Protein AF-A0A7V9V781-F1 (afdb_monomer_lite)

Foldseek 3Di:
DKDKFQPPAKDWDFDQAPPDDDDPQFDDWDADPHRYIITIHHPVPPMDIDDDDPVCPCVVPVLVVQFADELPPDDDDLVVLLVLQLVPFFFQLVQQCPRNHYNPDDNVLSVQLCVQLVHDRRDTSNPDDSSSSVSSSVSSVVSVVVQVVVVHDDDPD

Sequence (157 aa):
MLVIHLGMSGQLLRAKSAREALERHTHVVFTFTQGGQLRFVDPRTFGEMFVATGDDVERQVPDLAHLGLDPIDDVISWSRFGERLRSRHTKLKTLLMDQRFLAGIGNIYADEILWGAGLRYDRSSETLSSQEIRRLARSMSETLQAAIKHRGSSLAD

Secondary structure (DSSP, 8-state):
-EEEE-TTT-EEEEESSTTSPPPTTEEEEEEPSSS-EEEEE-TT---EEEE--TTTHHHH-HHHHT--B-TTT----HHHHHHHHHTT-SBHHHHHH-TTTBTT--HHHHHHHHHHHT--TT-BGGG--HHHHHHHHHHHHHHHHHHHHTTS-----

Radius of gyration: 18.85 Å; chains: 1; bounding box: 41×31×54 Å

pLDDT: mean 90.44, std 9.1, range [44.84, 98.31]

Structure (mmCIF, N/CA/C/O backbone):
data_AF-A0A7V9V781-F1
#
_entry.id   AF-A0A7V9V781-F1
#
loop_
_atom_site.group_PDB
_atom_site.id
_atom_site.type_symbol
_atom_site.label_atom_id
_atom_site.label_alt_id
_atom_site.label_comp_id
_atom_site.label_asym_id
_atom_site.label_entity_id
_atom_site.label_seq_id
_atom_site.pdbx_PDB_ins_code
_atom_site.Cartn_x
_atom_site.Cartn_y
_atom_site.Cartn_z
_atom_site.occupancy
_atom_site.B_iso_or_equiv
_atom_site.auth_seq_id
_atom_site.auth_comp_id
_atom_site.auth_asym_id
_atom_site.auth_atom_id
_atom_site.pdbx_PDB_model_num
ATOM 1 N N . MET A 1 1 ? -4.371 -10.214 -20.760 1.00 84.31 1 MET A N 1
ATOM 2 C CA . MET A 1 1 ? -3.845 -9.206 -19.823 1.00 84.31 1 MET A CA 1
ATOM 3 C C . MET A 1 1 ? -2.488 -9.668 -19.319 1.00 84.31 1 MET A C 1
ATOM 5 O O . MET A 1 1 ? -2.330 -10.846 -19.026 1.00 84.31 1 MET A O 1
ATOM 9 N N . LEU A 1 2 ? -1.507 -8.770 -19.277 1.00 88.19 2 LEU A N 1
ATOM 10 C CA . LEU A 1 2 ? -0.222 -9.026 -18.629 1.00 88.19 2 LEU A CA 1
ATOM 11 C C . LEU A 1 2 ? -0.325 -8.533 -17.187 1.00 88.19 2 LEU A C 1
ATOM 13 O O . LEU A 1 2 ? -0.679 -7.374 -16.979 1.00 88.19 2 LEU A O 1
ATOM 17 N N . VAL A 1 3 ? -0.018 -9.394 -16.223 1.00 88.31 3 VAL A N 1
ATOM 18 C CA . VAL A 1 3 ? 0.036 -9.030 -14.805 1.00 88.31 3 VAL A CA 1
ATOM 19 C C . VAL A 1 3 ? 1.489 -9.046 -14.358 1.00 88.31 3 VAL A C 1
ATOM 21 O O . VAL A 1 3 ? 2.255 -9.929 -14.745 1.00 88.31 3 VAL A O 1
ATOM 24 N N . ILE A 1 4 ? 1.866 -8.036 -13.575 1.00 91.31 4 ILE A N 1
ATOM 25 C CA . ILE A 1 4 ? 3.223 -7.860 -13.062 1.00 91.31 4 ILE A CA 1
ATOM 26 C C . ILE A 1 4 ? 3.117 -7.571 -11.567 1.00 91.31 4 ILE A C 1
ATOM 28 O O . ILE A 1 4 ? 2.579 -6.536 -11.178 1.00 91.31 4 ILE A O 1
ATOM 32 N N . HIS A 1 5 ? 3.650 -8.466 -10.742 1.00 89.19 5 HIS A N 1
ATOM 33 C CA . HIS A 1 5 ? 3.834 -8.243 -9.315 1.00 89.19 5 HIS A CA 1
ATOM 34 C C . HIS A 1 5 ? 5.301 -7.887 -9.069 1.00 89.19 5 HIS A C 1
ATOM 36 O O . HIS A 1 5 ? 6.190 -8.692 -9.328 1.00 89.19 5 HIS A O 1
ATOM 42 N N . LEU A 1 6 ? 5.580 -6.672 -8.591 1.00 90.50 6 LEU A N 1
ATOM 43 C CA . LEU A 1 6 ? 6.960 -6.188 -8.443 1.00 90.50 6 LEU A CA 1
ATOM 44 C C . LEU A 1 6 ? 7.716 -6.852 -7.280 1.00 90.50 6 LEU A C 1
ATOM 46 O O . LEU A 1 6 ? 8.943 -6.803 -7.230 1.00 90.50 6 LEU A O 1
ATOM 50 N N . GLY A 1 7 ? 7.011 -7.475 -6.336 1.00 88.00 7 GLY A N 1
ATOM 51 C CA . GLY A 1 7 ? 7.638 -7.988 -5.123 1.00 88.00 7 GLY A CA 1
ATOM 52 C C . GLY A 1 7 ? 8.262 -6.855 -4.306 1.00 88.00 7 GLY A C 1
ATOM 53 O O . GLY A 1 7 ? 7.722 -5.754 -4.234 1.00 88.00 7 GLY A O 1
ATOM 54 N N . MET A 1 8 ? 9.403 -7.127 -3.671 1.00 86.00 8 MET A N 1
ATOM 55 C CA . MET A 1 8 ? 10.052 -6.151 -2.786 1.00 86.00 8 MET A CA 1
ATOM 56 C C . MET A 1 8 ? 10.962 -5.157 -3.515 1.00 86.00 8 MET A C 1
ATOM 58 O O . MET A 1 8 ? 11.057 -4.011 -3.092 1.00 86.00 8 MET A O 1
ATOM 62 N N . SER A 1 9 ? 11.657 -5.598 -4.567 1.00 88.12 9 SER A N 1
ATOM 63 C CA . SER A 1 9 ? 12.698 -4.814 -5.253 1.00 88.12 9 SER A CA 1
ATOM 64 C C . SER A 1 9 ? 12.487 -4.678 -6.757 1.00 88.12 9 SER A C 1
ATOM 66 O O . SER A 1 9 ? 13.328 -4.090 -7.436 1.00 88.12 9 SER A O 1
ATOM 68 N N . GLY A 1 10 ? 11.399 -5.233 -7.292 1.00 91.38 10 GLY A N 1
ATOM 69 C CA . GLY A 1 10 ? 11.102 -5.162 -8.711 1.00 91.38 10 GLY A CA 1
ATOM 70 C C . GLY A 1 10 ? 10.776 -3.741 -9.151 1.00 91.38 10 GLY A C 1
ATOM 71 O O . GLY A 1 10 ? 10.077 -2.989 -8.472 1.00 91.38 10 GLY A O 1
ATOM 72 N N . GLN A 1 11 ? 11.274 -3.375 -10.323 1.00 93.88 11 GLN A N 1
ATOM 73 C CA . GLN A 1 11 ? 11.072 -2.068 -10.928 1.00 93.88 11 GLN A CA 1
ATOM 74 C C . GLN A 1 11 ? 10.780 -2.216 -12.416 1.00 93.88 11 GLN A C 1
ATOM 76 O O . GLN A 1 11 ? 11.331 -3.083 -13.097 1.00 93.88 11 GLN A O 1
ATOM 81 N N . LEU A 1 12 ? 9.937 -1.323 -12.931 1.00 94.75 12 LEU A N 1
ATOM 82 C CA . LEU A 1 12 ? 9.707 -1.165 -14.361 1.00 94.75 12 LEU A CA 1
ATOM 83 C C . LEU A 1 12 ? 10.397 0.108 -14.841 1.00 94.75 12 LEU A C 1
ATOM 85 O O . LEU A 1 12 ? 9.966 1.220 -14.539 1.00 94.75 12 LEU A O 1
ATOM 89 N N . LEU A 1 13 ? 11.471 -0.065 -15.607 1.00 94.44 13 LEU A N 1
ATOM 90 C CA . LEU A 1 13 ? 12.264 1.029 -16.152 1.00 94.44 13 LEU A CA 1
ATOM 91 C C . LEU A 1 13 ? 11.987 1.19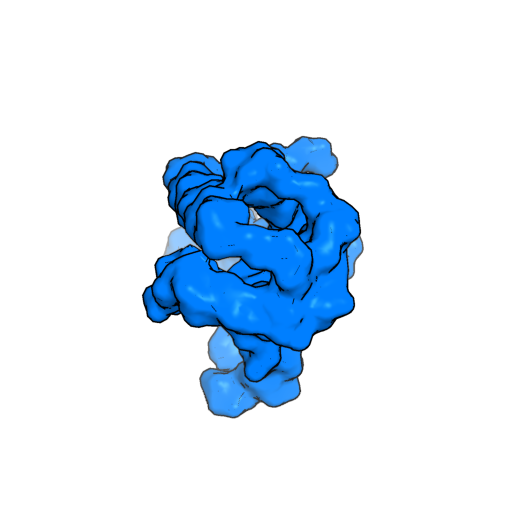1 -17.640 1.00 94.44 13 LEU A C 1
ATOM 93 O O . LEU A 1 13 ? 12.016 0.230 -18.410 1.00 94.44 13 LEU A O 1
ATOM 97 N N . ARG A 1 14 ? 11.744 2.429 -18.068 1.00 93.81 14 ARG A N 1
ATOM 98 C CA . ARG A 1 14 ? 11.577 2.753 -19.484 1.00 93.81 14 ARG A CA 1
ATOM 99 C C . ARG A 1 14 ? 12.911 3.189 -20.084 1.00 93.81 14 ARG A C 1
ATOM 101 O O . ARG A 1 14 ? 13.437 4.226 -19.696 1.00 93.81 14 ARG A O 1
ATOM 108 N N . ALA A 1 15 ? 13.390 2.456 -21.083 1.00 94.56 15 ALA A N 1
ATOM 109 C CA . ALA A 1 15 ? 14.512 2.859 -21.928 1.00 94.56 15 ALA A CA 1
ATOM 110 C C . ALA A 1 15 ? 13.981 3.427 -23.251 1.00 94.56 15 ALA A C 1
ATOM 112 O O . ALA A 1 15 ? 13.037 2.889 -23.834 1.00 94.56 15 ALA A O 1
ATOM 113 N N . LYS A 1 16 ? 14.565 4.519 -23.750 1.00 92.25 16 LYS A N 1
ATOM 114 C CA . LYS A 1 16 ? 14.116 5.172 -24.99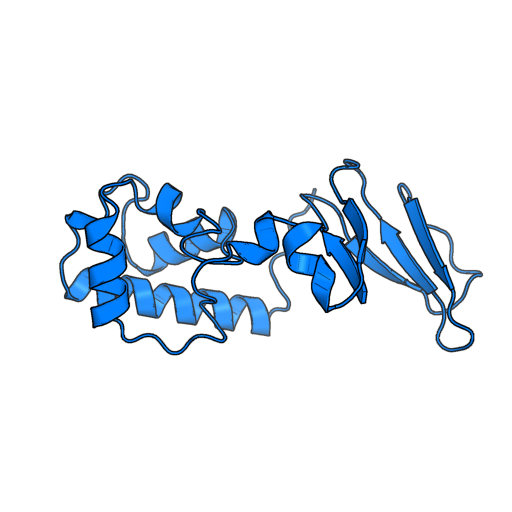5 1.00 92.25 16 LYS A CA 1
ATOM 115 C C . LYS A 1 16 ? 14.613 4.433 -26.237 1.00 92.25 16 LYS A C 1
ATOM 117 O O . LYS A 1 16 ? 13.996 4.537 -27.295 1.00 92.25 16 LYS A O 1
ATOM 122 N N . SER A 1 17 ? 15.704 3.685 -26.113 1.00 88.62 17 SER A N 1
ATOM 123 C CA . SER A 1 17 ? 16.322 2.920 -27.192 1.00 88.62 17 SER A CA 1
ATOM 124 C C . SER A 1 17 ? 16.851 1.575 -26.704 1.00 88.62 17 SER A C 1
ATOM 126 O O . SER A 1 17 ? 17.371 1.459 -25.598 1.00 88.62 17 SER A O 1
ATOM 128 N N . ALA A 1 18 ? 16.813 0.567 -27.579 1.00 87.19 18 ALA A N 1
ATOM 129 C CA . ALA A 1 18 ? 17.430 -0.737 -27.331 1.00 87.19 18 ALA A CA 1
ATOM 130 C C . ALA A 1 18 ? 18.967 -0.679 -27.214 1.00 87.19 18 ALA A C 1
ATOM 132 O O . ALA A 1 18 ? 19.582 -1.647 -26.783 1.00 87.19 18 ALA A O 1
ATOM 133 N N . ARG A 1 19 ? 19.590 0.446 -27.596 1.00 87.88 19 ARG A N 1
ATOM 134 C CA . ARG A 1 19 ? 21.040 0.664 -27.462 1.00 87.88 19 ARG A CA 1
ATOM 135 C C . ARG A 1 19 ? 21.466 1.090 -26.057 1.00 87.88 19 ARG A C 1
ATOM 137 O O . ARG A 1 19 ? 22.654 1.054 -25.764 1.00 87.88 19 ARG A O 1
ATOM 144 N N . GLU A 1 20 ? 20.534 1.537 -25.216 1.00 92.62 20 GLU A N 1
ATOM 145 C CA . GLU A 1 20 ? 20.847 1.885 -23.828 1.00 92.62 20 GLU A CA 1
ATOM 146 C C . GLU A 1 20 ? 21.280 0.629 -23.070 1.00 92.62 20 GLU A C 1
ATOM 148 O O . GLU A 1 20 ? 20.645 -0.421 -23.211 1.00 92.62 20 GLU A O 1
ATOM 153 N N . ALA A 1 21 ? 22.339 0.739 -22.264 1.00 93.31 21 ALA A N 1
ATOM 154 C CA . ALA A 1 21 ? 22.858 -0.379 -21.483 1.00 93.31 21 ALA A CA 1
ATOM 155 C C . ALA A 1 21 ? 21.754 -0.994 -20.611 1.00 93.31 21 ALA A C 1
ATOM 157 O O . ALA A 1 21 ? 20.887 -0.281 -20.102 1.00 93.31 21 ALA A O 1
ATOM 158 N N . LEU A 1 22 ? 21.753 -2.322 -20.484 1.00 94.00 22 LEU A N 1
ATOM 159 C CA . LEU A 1 22 ? 20.848 -3.004 -19.565 1.00 94.00 22 LEU A CA 1
ATOM 160 C C . LEU A 1 22 ? 21.317 -2.761 -18.134 1.00 94.00 22 LEU A C 1
ATOM 162 O O . LEU A 1 22 ? 22.499 -2.927 -17.830 1.00 94.00 22 LEU A O 1
ATOM 166 N N . GLU A 1 23 ? 20.375 -2.423 -17.260 1.00 93.38 23 GLU A N 1
ATOM 167 C CA . GLU A 1 23 ? 20.641 -2.402 -15.829 1.00 93.38 23 GLU A CA 1
ATOM 168 C C . GLU A 1 23 ? 20.943 -3.821 -15.347 1.00 93.38 23 GLU A C 1
ATOM 170 O O . GLU A 1 23 ? 20.383 -4.809 -15.848 1.00 93.38 23 GLU A O 1
ATOM 175 N N . ARG A 1 24 ? 21.827 -3.937 -14.354 1.00 94.00 24 ARG A N 1
ATOM 176 C CA . ARG A 1 24 ? 22.070 -5.229 -13.703 1.00 94.00 24 ARG A CA 1
ATOM 177 C C . ARG A 1 24 ? 20.752 -5.775 -13.161 1.00 94.00 24 ARG A C 1
ATOM 179 O O . ARG A 1 24 ? 19.925 -5.016 -12.674 1.00 94.00 24 ARG A O 1
ATOM 186 N N . HIS A 1 25 ? 20.586 -7.096 -13.215 1.00 95.50 25 HIS A N 1
ATOM 187 C CA . HIS A 1 25 ? 19.357 -7.776 -12.782 1.00 95.50 25 HIS A CA 1
ATOM 188 C C . HIS A 1 25 ? 18.117 -7.447 -13.634 1.00 95.50 25 HIS A C 1
ATOM 190 O O . HIS A 1 25 ? 16.992 -7.602 -13.167 1.00 95.50 25 HIS A O 1
ATOM 196 N N . THR A 1 26 ? 18.303 -7.016 -14.889 1.00 95.69 26 THR A N 1
ATOM 197 C CA . THR A 1 26 ? 17.211 -7.005 -15.872 1.00 95.69 26 THR A CA 1
ATOM 198 C C . THR A 1 26 ? 16.849 -8.444 -16.242 1.00 95.69 26 THR A C 1
ATOM 200 O O . THR A 1 26 ? 17.667 -9.142 -16.838 1.00 95.69 26 THR A O 1
ATOM 203 N N . HIS A 1 27 ? 15.625 -8.871 -15.926 1.00 95.25 27 HIS A N 1
ATOM 204 C CA . HIS A 1 27 ? 15.149 -10.238 -16.192 1.00 95.25 27 HIS A CA 1
ATOM 205 C C . HIS A 1 27 ? 14.211 -10.326 -17.393 1.00 95.25 27 HIS A C 1
ATOM 207 O O . HIS A 1 27 ? 14.228 -11.320 -18.112 1.00 95.25 27 HIS A O 1
ATOM 213 N N . VAL A 1 28 ? 13.408 -9.284 -17.642 1.00 95.88 28 VAL A N 1
ATOM 214 C CA . VAL A 1 28 ? 12.464 -9.241 -18.773 1.00 95.88 28 VAL A CA 1
ATOM 215 C C . VAL A 1 28 ? 12.581 -7.911 -19.509 1.00 95.88 28 VAL A C 1
ATOM 217 O O . VAL A 1 28 ? 12.662 -6.850 -18.890 1.00 95.88 28 VAL A O 1
ATOM 220 N N . VAL A 1 29 ? 12.566 -7.958 -20.844 1.00 96.00 29 VAL A N 1
ATOM 221 C CA . VAL A 1 29 ? 12.589 -6.773 -21.711 1.00 96.00 29 VAL A CA 1
ATOM 222 C C . VAL A 1 29 ? 11.430 -6.832 -22.697 1.00 96.00 29 VAL A C 1
ATOM 224 O O . VAL A 1 29 ? 11.411 -7.658 -23.607 1.00 96.00 29 VAL A O 1
ATOM 227 N N . PHE A 1 30 ? 10.491 -5.901 -22.564 1.00 94.88 30 PHE A N 1
ATOM 228 C CA . PHE A 1 30 ? 9.456 -5.650 -23.559 1.00 94.88 30 PHE A CA 1
ATOM 229 C C . PHE A 1 30 ? 9.983 -4.646 -24.573 1.00 94.88 30 PHE A C 1
ATOM 231 O O . PHE A 1 30 ? 10.269 -3.500 -24.226 1.00 94.88 30 PHE A O 1
ATOM 238 N N . THR A 1 31 ? 10.114 -5.065 -25.828 1.00 95.19 31 THR A N 1
ATOM 239 C CA . THR A 1 31 ? 10.492 -4.163 -26.920 1.00 95.19 31 THR A CA 1
ATOM 240 C C . THR A 1 31 ? 9.247 -3.750 -27.683 1.00 95.19 31 THR A C 1
ATOM 242 O O . THR A 1 31 ? 8.517 -4.598 -28.190 1.00 95.19 31 THR A O 1
ATOM 245 N N . PHE A 1 32 ? 9.012 -2.444 -27.770 1.00 93.06 32 PHE A N 1
ATOM 246 C CA . PHE A 1 32 ? 7.907 -1.896 -28.543 1.00 93.06 32 PHE A CA 1
ATOM 247 C C . PHE A 1 32 ? 8.373 -1.560 -29.957 1.00 93.06 32 PHE A C 1
ATOM 249 O O . PHE A 1 32 ? 9.520 -1.166 -30.173 1.00 93.06 32 PHE A O 1
ATOM 256 N N . THR A 1 33 ? 7.465 -1.666 -30.927 1.00 92.06 33 THR A N 1
ATOM 257 C CA . THR A 1 33 ? 7.719 -1.245 -32.316 1.00 92.06 33 THR A CA 1
ATOM 258 C C . THR A 1 33 ? 8.062 0.244 -32.405 1.00 92.06 33 THR A C 1
ATOM 260 O O . THR A 1 33 ? 8.848 0.648 -33.259 1.00 92.06 33 THR A O 1
ATOM 263 N N . GLN A 1 34 ? 7.510 1.055 -31.498 1.00 88.12 34 GLN A N 1
ATOM 264 C CA . GLN A 1 34 ? 7.831 2.467 -31.313 1.00 88.12 34 GLN A CA 1
ATOM 265 C C . GLN A 1 34 ? 7.912 2.797 -29.818 1.00 88.12 34 GLN A C 1
ATOM 267 O O . GLN A 1 34 ? 7.163 2.253 -29.012 1.00 88.12 34 GLN A O 1
ATOM 272 N N . GLY A 1 35 ? 8.793 3.725 -29.437 1.00 84.12 35 GLY A N 1
ATOM 273 C CA . GLY A 1 35 ? 8.837 4.257 -28.069 1.00 84.12 35 GLY A CA 1
ATOM 274 C C . GLY A 1 35 ? 9.787 3.552 -27.094 1.00 84.12 35 GLY A C 1
ATOM 275 O O . GLY A 1 35 ? 9.783 3.922 -25.915 1.00 84.12 35 GLY A O 1
ATOM 276 N N . GLY A 1 36 ? 10.617 2.623 -27.584 1.00 94.00 36 GLY A N 1
ATOM 277 C CA . GLY A 1 36 ? 11.746 2.042 -26.856 1.00 94.00 36 GLY A CA 1
ATOM 278 C C . GLY A 1 36 ? 11.437 0.699 -26.194 1.00 94.00 36 GLY A C 1
ATOM 279 O O . GLY A 1 36 ? 10.803 -0.168 -26.796 1.00 94.00 36 GLY A O 1
ATOM 280 N N . GLN A 1 37 ? 11.924 0.515 -24.967 1.00 96.25 37 GLN A N 1
ATOM 281 C CA . GLN A 1 37 ? 11.762 -0.711 -24.187 1.00 96.25 37 GLN A CA 1
ATOM 282 C C . GLN A 1 37 ? 11.192 -0.422 -22.795 1.00 96.25 37 GLN A C 1
ATOM 284 O O . GLN A 1 37 ? 11.481 0.617 -22.200 1.00 96.25 37 GLN A O 1
ATOM 289 N N . LEU A 1 38 ? 10.436 -1.375 -22.254 1.00 96.00 38 LEU A N 1
ATOM 290 C CA . LEU A 1 38 ? 10.119 -1.464 -20.829 1.00 96.00 38 LEU A CA 1
ATOM 291 C C . LEU A 1 38 ? 10.886 -2.655 -20.253 1.00 96.00 38 LEU A C 1
ATOM 293 O O . LEU A 1 38 ? 10.806 -3.761 -20.782 1.00 96.00 38 LEU A O 1
ATOM 297 N N . ARG A 1 39 ? 11.665 -2.423 -19.203 1.00 96.25 39 ARG A N 1
ATOM 298 C CA . ARG A 1 39 ? 12.579 -3.402 -18.615 1.00 96.25 39 ARG A CA 1
ATOM 299 C C . ARG A 1 39 ? 12.139 -3.698 -17.192 1.00 96.25 39 ARG A C 1
ATOM 301 O O . ARG A 1 39 ? 11.945 -2.768 -16.415 1.00 96.25 39 ARG A O 1
ATOM 308 N N . PHE A 1 40 ? 11.985 -4.976 -16.870 1.00 96.56 40 PHE A N 1
ATOM 309 C CA . PHE A 1 40 ? 11.740 -5.441 -15.513 1.00 96.56 40 PHE A CA 1
ATOM 310 C C . PHE A 1 40 ? 13.076 -5.783 -14.854 1.00 96.56 40 PHE A C 1
ATOM 312 O O . PHE A 1 40 ? 13.769 -6.711 -15.285 1.00 96.56 40 PHE A O 1
ATOM 319 N N . VAL A 1 41 ? 13.440 -4.997 -13.845 1.00 95.62 41 VAL A N 1
ATOM 320 C CA . VAL A 1 41 ? 14.669 -5.148 -13.061 1.00 95.62 41 VAL A CA 1
ATOM 321 C C . VAL A 1 41 ? 14.279 -5.631 -11.679 1.00 95.62 41 VAL A C 1
ATOM 323 O O . VAL A 1 41 ? 13.476 -4.976 -11.026 1.00 95.62 41 VAL A O 1
ATOM 326 N N . ASP A 1 42 ? 14.828 -6.756 -11.231 1.00 94.56 42 ASP A N 1
ATOM 327 C CA . ASP A 1 42 ? 14.523 -7.278 -9.897 1.00 94.56 42 ASP A CA 1
ATOM 328 C C . ASP A 1 42 ? 15.742 -7.952 -9.252 1.00 94.56 42 ASP A C 1
ATOM 330 O O . ASP A 1 42 ? 16.007 -9.136 -9.477 1.00 94.56 42 ASP A O 1
ATOM 334 N N . PRO A 1 43 ? 16.508 -7.220 -8.429 1.00 92.00 43 PRO A N 1
ATOM 335 C CA . PRO A 1 43 ? 17.692 -7.757 -7.768 1.00 92.00 43 PRO A CA 1
ATOM 336 C C . PRO A 1 43 ? 17.431 -8.982 -6.883 1.00 92.00 43 PRO A C 1
ATOM 338 O O . PRO A 1 43 ? 18.297 -9.853 -6.811 1.00 92.00 43 PRO A O 1
ATOM 341 N N . ARG A 1 44 ? 16.267 -9.066 -6.219 1.00 91.69 44 ARG A N 1
ATOM 342 C CA . ARG A 1 44 ? 15.937 -10.162 -5.286 1.00 91.69 44 ARG A CA 1
ATOM 343 C C . ARG A 1 44 ? 15.116 -11.288 -5.911 1.00 91.69 44 ARG A C 1
ATOM 345 O O . ARG A 1 44 ? 14.881 -12.287 -5.238 1.00 91.69 44 ARG A O 1
ATOM 352 N N . THR A 1 45 ? 14.722 -11.167 -7.180 1.00 90.75 45 THR A N 1
ATOM 353 C CA . THR A 1 45 ? 13.990 -12.206 -7.934 1.00 90.75 45 THR A CA 1
ATOM 354 C C . THR A 1 45 ? 12.709 -12.691 -7.239 1.00 90.75 45 THR A C 1
ATOM 356 O O . THR A 1 45 ? 12.389 -13.875 -7.271 1.00 90.75 45 THR A O 1
ATOM 359 N N . PHE A 1 46 ? 11.995 -11.780 -6.574 1.00 89.69 46 PHE A N 1
ATOM 360 C CA . PHE A 1 46 ? 10.707 -12.052 -5.921 1.00 89.69 46 PHE A CA 1
ATOM 361 C C . PHE A 1 46 ? 9.510 -11.525 -6.711 1.00 89.69 46 PHE A C 1
ATOM 363 O O . PHE A 1 46 ? 8.371 -11.745 -6.307 1.00 89.69 46 PHE A O 1
ATOM 370 N N . GLY A 1 47 ? 9.742 -10.781 -7.788 1.00 88.75 47 GLY A N 1
ATOM 371 C CA . GLY A 1 47 ? 8.668 -10.362 -8.663 1.00 88.75 47 GLY A CA 1
ATOM 372 C C . GLY A 1 47 ? 8.204 -11.482 -9.585 1.00 88.75 47 GLY A C 1
ATOM 373 O O . GLY A 1 47 ? 8.962 -12.372 -9.970 1.00 88.75 47 GLY A O 1
ATOM 374 N N . GLU A 1 48 ? 6.935 -11.401 -9.959 1.00 90.44 48 GLU A N 1
ATOM 375 C CA . GLU A 1 48 ? 6.244 -12.401 -10.759 1.00 90.44 48 GLU A CA 1
ATOM 376 C C . GLU A 1 48 ? 5.596 -11.743 -11.972 1.00 90.44 48 GLU A C 1
ATOM 378 O O . GLU A 1 48 ? 5.172 -10.582 -11.940 1.00 90.44 48 GLU A O 1
ATOM 383 N N . MET A 1 49 ? 5.513 -12.497 -13.064 1.00 90.19 49 MET A N 1
ATOM 384 C CA . MET A 1 49 ? 4.919 -12.033 -14.305 1.00 90.19 49 MET A CA 1
ATOM 385 C C . MET A 1 49 ? 4.253 -13.190 -15.031 1.00 90.19 49 MET A C 1
ATOM 387 O O . MET A 1 49 ? 4.873 -14.223 -15.277 1.00 90.19 49 MET A O 1
ATOM 391 N N . PHE A 1 50 ? 2.997 -13.001 -15.412 1.00 86.75 50 PHE A N 1
ATOM 392 C CA . PHE A 1 50 ? 2.225 -14.018 -16.114 1.00 86.75 50 PHE A CA 1
ATOM 393 C C . PHE A 1 50 ? 1.156 -13.368 -16.993 1.00 86.75 50 PHE A C 1
ATOM 395 O O . PHE A 1 50 ? 0.803 -12.191 -16.855 1.00 86.75 50 PHE A O 1
ATOM 402 N N . VAL A 1 51 ? 0.667 -14.148 -17.952 1.00 87.56 51 VAL A N 1
ATOM 403 C CA . VAL A 1 51 ? -0.366 -13.731 -18.897 1.00 87.56 51 VAL A CA 1
ATOM 404 C C . VAL A 1 51 ? -1.650 -14.458 -18.542 1.00 87.56 51 VAL A C 1
ATOM 406 O O . VAL A 1 51 ? -1.696 -15.682 -18.597 1.00 87.56 51 VAL A O 1
ATOM 409 N N . ALA A 1 52 ? -2.690 -13.690 -18.239 1.00 83.69 52 ALA A N 1
ATOM 410 C CA . ALA A 1 52 ? -4.021 -14.201 -17.943 1.00 83.69 52 ALA A CA 1
ATOM 411 C C . ALA A 1 52 ? -5.043 -13.617 -18.925 1.00 83.69 52 ALA A C 1
ATOM 413 O O . ALA A 1 52 ? -4.907 -12.479 -19.391 1.00 83.69 52 ALA A O 1
ATOM 414 N N . THR A 1 53 ? -6.081 -14.373 -19.263 1.00 83.56 53 THR A N 1
ATOM 415 C CA . THR A 1 53 ? -7.288 -13.813 -19.891 1.00 83.56 53 THR A CA 1
ATOM 416 C C . THR A 1 53 ? -8.032 -12.965 -18.853 1.00 83.56 53 THR A C 1
ATOM 418 O O . THR A 1 53 ? -7.824 -13.138 -17.654 1.00 83.56 53 THR A O 1
ATOM 421 N N . GLY A 1 54 ? -8.856 -12.007 -19.297 1.00 75.00 54 GLY A N 1
ATOM 422 C CA . GLY A 1 54 ? -9.614 -11.158 -18.364 1.00 75.00 54 GLY A CA 1
ATOM 423 C C . GLY A 1 54 ? -10.474 -11.988 -17.407 1.00 75.00 54 GLY A C 1
ATOM 424 O O . GLY A 1 54 ? -10.449 -11.750 -16.206 1.00 75.00 54 GLY A O 1
ATOM 425 N N . ASP A 1 55 ? -11.119 -13.025 -17.941 1.00 77.56 55 ASP A N 1
ATOM 426 C CA . ASP A 1 55 ? -12.030 -13.893 -17.191 1.00 77.56 55 ASP A CA 1
ATOM 427 C C . ASP A 1 55 ? -11.310 -14.854 -16.224 1.00 77.56 55 ASP A C 1
ATOM 429 O O . ASP A 1 55 ? -11.905 -15.293 -15.245 1.00 77.56 55 ASP A O 1
ATOM 433 N N . ASP A 1 56 ? -10.028 -15.176 -16.457 1.00 77.38 56 ASP A N 1
ATOM 434 C CA . ASP A 1 56 ? -9.269 -16.108 -1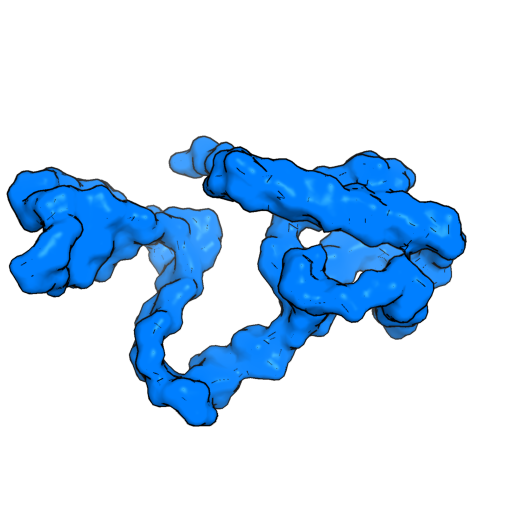5.609 1.00 77.38 56 ASP A CA 1
ATOM 435 C C . ASP A 1 56 ? -8.315 -15.415 -14.629 1.00 77.38 56 ASP A C 1
ATOM 437 O O . ASP A 1 56 ? -7.635 -16.107 -13.868 1.00 77.38 56 ASP A O 1
ATOM 441 N N . VAL A 1 57 ? -8.206 -14.081 -14.630 1.00 76.44 57 VAL A N 1
ATOM 442 C CA . VAL A 1 57 ? -7.146 -13.413 -13.855 1.00 76.44 57 VAL A CA 1
ATOM 443 C C . VAL A 1 57 ? -7.294 -13.640 -12.352 1.00 76.44 57 VAL A C 1
ATOM 445 O O . VAL A 1 57 ? -6.312 -13.926 -11.681 1.00 76.44 57 VAL A O 1
ATOM 448 N N . GLU A 1 58 ? -8.519 -13.630 -11.834 1.00 74.06 58 GLU A N 1
ATOM 449 C CA . GLU A 1 58 ? -8.805 -13.933 -10.428 1.00 74.06 58 GLU A CA 1
ATOM 450 C C . GLU A 1 58 ? -8.506 -15.398 -10.081 1.00 74.06 58 GLU A C 1
ATOM 452 O O . GLU A 1 58 ? -8.056 -15.707 -8.980 1.00 74.06 58 GLU A O 1
ATOM 457 N N . ARG A 1 59 ? -8.698 -16.317 -11.037 1.00 74.94 59 ARG A N 1
ATOM 458 C CA . ARG A 1 59 ? -8.398 -17.744 -10.849 1.00 74.94 59 ARG A CA 1
ATOM 459 C C . ARG A 1 59 ? -6.897 -18.019 -10.872 1.00 74.94 59 ARG A C 1
ATOM 461 O O . ARG A 1 59 ? -6.417 -18.886 -10.147 1.00 74.94 59 ARG A O 1
ATOM 468 N N . GLN A 1 60 ? -6.173 -17.331 -11.749 1.00 71.94 60 GLN A N 1
ATOM 469 C CA . GLN A 1 60 ? -4.727 -17.482 -11.914 1.00 71.94 60 GLN A CA 1
ATOM 470 C C . GLN A 1 60 ? -3.941 -16.692 -10.865 1.00 71.94 60 GLN A C 1
ATOM 472 O O . GLN A 1 60 ? -2.810 -17.059 -10.561 1.00 71.94 60 GLN A O 1
ATOM 477 N N . VAL A 1 61 ? -4.555 -15.660 -10.280 1.00 73.44 61 VAL A N 1
ATOM 478 C CA . VAL A 1 61 ? -3.996 -14.837 -9.203 1.00 73.44 61 VAL A CA 1
ATOM 479 C C . VAL A 1 61 ? -5.003 -14.768 -8.063 1.00 73.44 61 VAL A C 1
ATOM 481 O O . VAL A 1 61 ? -5.713 -13.769 -7.917 1.00 73.44 61 VAL A O 1
ATOM 484 N N . PRO A 1 62 ? -5.080 -15.820 -7.232 1.00 71.69 62 PRO A N 1
ATOM 485 C CA . PRO A 1 62 ? -6.041 -15.867 -6.134 1.00 71.69 62 PRO A CA 1
ATOM 486 C C . PRO A 1 62 ? -5.955 -14.647 -5.206 1.00 71.69 62 PRO A C 1
ATOM 488 O O . PRO A 1 62 ? -6.961 -14.219 -4.645 1.00 71.69 62 PRO A O 1
ATOM 491 N N . ASP A 1 63 ? -4.769 -14.049 -5.079 1.00 71.19 63 ASP A N 1
ATOM 492 C CA . ASP A 1 63 ? -4.555 -12.858 -4.256 1.00 71.19 63 ASP A CA 1
ATOM 493 C C . ASP A 1 63 ? -5.288 -11.616 -4.788 1.00 71.19 63 ASP A C 1
ATOM 495 O O . ASP A 1 63 ? -5.731 -10.797 -3.985 1.00 71.19 63 ASP A O 1
ATOM 499 N N . LEU A 1 64 ? -5.494 -11.495 -6.108 1.00 73.00 64 LEU A N 1
ATOM 500 C CA . LEU A 1 64 ? -6.292 -10.409 -6.697 1.00 73.00 64 LEU A CA 1
ATOM 501 C C . LEU A 1 64 ? -7.792 -10.594 -6.434 1.00 73.00 64 LEU A C 1
ATOM 503 O O . LEU A 1 64 ? -8.492 -9.615 -6.194 1.00 73.00 64 LEU A O 1
ATOM 507 N N . ALA A 1 65 ? -8.275 -11.840 -6.416 1.00 74.12 65 ALA A N 1
ATOM 508 C CA . ALA A 1 65 ? -9.685 -12.168 -6.175 1.00 74.12 65 ALA A CA 1
ATOM 509 C C . ALA A 1 65 ? -10.156 -11.833 -4.748 1.00 74.12 65 ALA A C 1
ATOM 511 O O . ALA A 1 65 ? -11.353 -11.802 -4.453 1.00 74.12 65 ALA A O 1
ATOM 512 N N . HIS A 1 66 ? -9.211 -11.647 -3.827 1.00 79.44 66 HIS A N 1
ATOM 513 C CA . HIS A 1 66 ? -9.478 -11.473 -2.404 1.00 79.44 66 HIS A CA 1
ATOM 514 C C . HIS A 1 66 ? -8.987 -10.135 -1.860 1.00 79.44 66 HIS A C 1
ATOM 516 O O . HIS A 1 66 ? -8.881 -9.992 -0.640 1.00 79.44 66 HIS A O 1
ATOM 522 N N . LEU A 1 67 ? -8.698 -9.168 -2.733 1.00 86.25 67 LEU A N 1
ATOM 523 C CA . LEU A 1 67 ? -8.322 -7.830 -2.302 1.00 86.25 67 LEU A CA 1
ATOM 524 C C . LEU A 1 67 ? -9.437 -7.186 -1.474 1.00 86.25 67 LEU A C 1
ATOM 526 O O . LEU A 1 67 ? -10.632 -7.331 -1.736 1.00 86.25 67 LEU A O 1
ATOM 530 N N . GLY A 1 68 ? -9.006 -6.517 -0.410 1.00 89.94 68 GLY A N 1
ATOM 531 C CA . GLY A 1 68 ? -9.861 -5.756 0.479 1.00 89.94 68 GLY A CA 1
ATOM 532 C C . GLY A 1 68 ? -10.283 -4.425 -0.128 1.00 89.94 68 GLY A C 1
ATOM 533 O O . GLY A 1 68 ? -10.298 -4.237 -1.336 1.00 89.94 68 GLY A O 1
ATOM 534 N N . LEU A 1 69 ? -10.622 -3.484 0.750 1.00 92.06 69 LEU A N 1
ATOM 535 C CA . LEU A 1 69 ? -10.970 -2.127 0.341 1.00 92.06 69 LEU A CA 1
ATOM 536 C C . LEU A 1 69 ? -9.769 -1.457 -0.343 1.00 92.06 69 LEU A C 1
ATOM 538 O O . LEU A 1 69 ? -8.676 -1.474 0.231 1.00 92.06 69 LEU A O 1
ATOM 542 N N . ASP A 1 70 ? -9.988 -0.813 -1.486 1.00 91.31 70 ASP A N 1
ATOM 543 C CA . ASP A 1 70 ? -9.039 0.146 -2.042 1.00 91.31 70 ASP A CA 1
ATOM 544 C C . ASP A 1 70 ? -9.218 1.502 -1.329 1.00 91.31 70 ASP A C 1
ATOM 546 O O . ASP A 1 70 ? -10.258 2.147 -1.465 1.00 91.31 70 ASP A O 1
ATOM 550 N N . PRO A 1 71 ? -8.239 1.968 -0.537 1.00 87.62 71 PRO A N 1
ATOM 551 C CA . PRO A 1 71 ? -8.378 3.200 0.238 1.00 87.62 71 PRO A CA 1
ATOM 552 C C . PRO A 1 71 ? -8.400 4.491 -0.605 1.00 87.62 71 PRO A C 1
ATOM 554 O O . PRO A 1 71 ? -8.634 5.563 -0.038 1.00 87.62 71 PRO A O 1
ATOM 557 N N . ILE A 1 72 ? -8.124 4.416 -1.910 1.00 85.75 72 ILE A N 1
ATOM 558 C CA . ILE A 1 72 ? -8.137 5.542 -2.853 1.00 85.75 72 ILE A CA 1
ATOM 559 C C . ILE A 1 72 ? -9.433 5.538 -3.667 1.00 85.75 72 ILE A C 1
ATOM 561 O O . ILE A 1 72 ? -10.080 6.584 -3.762 1.00 85.75 72 ILE A O 1
ATOM 565 N N . ASP A 1 73 ? -9.810 4.385 -4.220 1.00 85.06 73 ASP A N 1
ATOM 566 C CA . ASP A 1 73 ? -10.945 4.277 -5.146 1.00 85.06 73 ASP A CA 1
ATOM 567 C C . ASP A 1 73 ? -12.281 3.982 -4.439 1.00 85.06 73 ASP A C 1
ATOM 569 O O . ASP A 1 73 ? -13.329 4.487 -4.860 1.00 85.06 73 ASP A O 1
ATOM 573 N N . ASP A 1 74 ? -12.281 3.227 -3.334 1.00 87.25 74 ASP A N 1
ATOM 574 C CA . ASP A 1 74 ? -13.523 2.857 -2.656 1.00 87.25 74 ASP A CA 1
ATOM 575 C C . ASP A 1 74 ? -14.018 3.947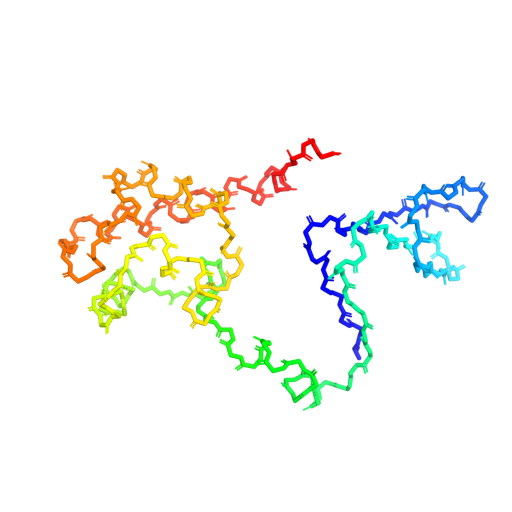 -1.696 1.00 87.25 74 ASP A C 1
ATOM 577 O O . ASP A 1 74 ? -13.435 4.246 -0.647 1.00 87.25 74 ASP A O 1
ATOM 581 N N . VAL A 1 75 ? -15.205 4.484 -1.984 1.00 84.94 75 VAL A N 1
ATOM 582 C CA . VAL A 1 75 ? -15.872 5.450 -1.104 1.00 84.94 75 VAL A CA 1
ATOM 583 C C . VAL A 1 75 ? -16.506 4.730 0.092 1.00 84.94 75 VAL A C 1
ATOM 585 O O . VAL A 1 75 ? -17.641 4.252 0.034 1.00 84.94 75 VAL A O 1
ATOM 588 N N . ILE A 1 76 ? -15.796 4.697 1.224 1.00 87.88 76 ILE A N 1
ATOM 589 C CA . ILE A 1 76 ? -16.316 4.205 2.508 1.00 87.88 76 ILE A CA 1
ATOM 590 C C . ILE A 1 76 ? -16.450 5.336 3.535 1.00 87.88 76 ILE A C 1
ATOM 592 O O . ILE A 1 76 ? -15.567 6.175 3.707 1.00 87.88 76 ILE A O 1
ATOM 596 N N . SER A 1 77 ? -17.558 5.358 4.281 1.00 91.88 77 SER A N 1
ATOM 597 C CA . SER A 1 77 ? -17.678 6.268 5.421 1.00 91.88 77 SER A CA 1
ATOM 598 C C . SER A 1 77 ? -16.767 5.821 6.567 1.00 91.88 77 SER A C 1
ATOM 600 O O . SER A 1 77 ? -16.612 4.626 6.830 1.00 91.88 77 SER A O 1
ATOM 602 N N . TRP A 1 78 ? -16.238 6.775 7.340 1.00 92.31 78 TRP A N 1
ATOM 603 C CA . TRP A 1 78 ? -15.452 6.459 8.542 1.00 92.31 78 TRP A CA 1
ATOM 604 C C . TRP A 1 78 ? -16.233 5.583 9.537 1.00 92.31 78 TRP A C 1
ATOM 606 O O . TRP A 1 78 ? -15.631 4.802 10.267 1.00 92.31 78 TRP A O 1
ATOM 616 N N . SER A 1 79 ? -17.569 5.678 9.566 1.00 93.12 79 SER A N 1
ATOM 617 C CA . SER A 1 79 ? -18.413 4.846 10.429 1.00 93.12 79 SER A CA 1
ATOM 618 C C . SER A 1 79 ? -18.379 3.376 10.011 1.00 93.12 79 SER A C 1
ATOM 620 O O . SER A 1 79 ? -18.065 2.528 10.843 1.00 93.12 79 SER A O 1
ATOM 622 N N . ARG A 1 80 ? -18.596 3.084 8.722 1.00 94.56 80 ARG A N 1
ATOM 623 C CA . ARG A 1 80 ? -18.526 1.720 8.174 1.00 94.56 80 ARG A CA 1
ATOM 624 C C . ARG A 1 80 ? -17.113 1.154 8.241 1.00 94.56 80 ARG A C 1
ATOM 626 O O . ARG A 1 80 ? -16.933 -0.013 8.574 1.00 94.56 80 ARG A O 1
ATOM 633 N N . PHE A 1 81 ? -16.100 1.978 7.976 1.00 94.75 81 PHE A N 1
ATOM 634 C CA . PHE A 1 81 ? -14.706 1.581 8.171 1.00 94.75 81 PHE A CA 1
ATOM 635 C C . PHE A 1 81 ? -14.439 1.195 9.634 1.00 94.75 81 PHE A C 1
ATOM 637 O O . PHE A 1 81 ? -13.841 0.158 9.909 1.00 94.75 81 PHE A O 1
ATOM 644 N N . GLY A 1 82 ? -14.969 1.979 10.575 1.00 95.56 82 GLY A N 1
ATOM 645 C CA . GLY A 1 82 ? -14.920 1.689 12.003 1.00 95.56 82 GLY A CA 1
ATOM 646 C C . GLY A 1 82 ? -15.592 0.378 12.399 1.00 95.56 82 GLY A C 1
ATOM 647 O O . GLY A 1 82 ? -15.031 -0.383 13.180 1.00 95.56 82 GLY A O 1
ATOM 648 N N . GLU A 1 83 ? -16.777 0.092 11.864 1.00 96.06 83 GLU A N 1
ATOM 649 C CA . GLU A 1 83 ? -17.473 -1.185 12.080 1.00 96.06 83 GLU A CA 1
ATOM 650 C C . GLU A 1 83 ? -16.633 -2.365 11.581 1.00 96.06 83 GLU A C 1
ATOM 652 O O . GLU A 1 83 ? -16.410 -3.326 12.322 1.00 96.06 83 GLU A O 1
ATOM 657 N N . ARG A 1 84 ? -16.083 -2.256 10.363 1.00 95.56 84 ARG A N 1
ATOM 658 C CA . ARG A 1 84 ? -15.194 -3.278 9.797 1.00 95.56 84 ARG A CA 1
ATOM 659 C C . ARG A 1 84 ? -13.951 -3.480 10.656 1.00 95.56 84 ARG A C 1
ATOM 661 O O . ARG A 1 84 ? -13.633 -4.626 10.948 1.00 95.56 84 ARG A O 1
ATOM 668 N N . LEU A 1 85 ? -13.286 -2.411 11.101 1.00 95.69 85 LEU A N 1
ATOM 669 C CA . LEU A 1 85 ? -12.128 -2.496 11.999 1.00 95.69 85 LEU A CA 1
ATOM 670 C C . LEU A 1 85 ? -12.469 -3.259 13.280 1.00 95.69 85 LEU A C 1
ATOM 672 O O . LEU A 1 85 ? -11.790 -4.223 13.620 1.00 95.69 85 LEU A O 1
ATOM 676 N N . ARG A 1 86 ? -13.546 -2.866 13.971 1.00 95.38 86 ARG A N 1
ATOM 677 C CA . ARG A 1 86 ? -13.887 -3.452 15.275 1.00 95.38 86 ARG A CA 1
ATOM 678 C C . ARG A 1 86 ? -14.255 -4.930 15.203 1.00 95.38 86 ARG A C 1
ATOM 680 O O . ARG A 1 86 ? -14.048 -5.635 16.179 1.00 95.38 86 ARG A O 1
ATOM 687 N N . SER A 1 87 ? -14.754 -5.399 14.061 1.00 96.44 87 SER A N 1
ATOM 688 C CA . SER A 1 87 ? -15.114 -6.809 13.859 1.00 96.44 87 SER A CA 1
ATOM 689 C C . SER A 1 87 ? -13.920 -7.768 13.742 1.00 96.44 87 SER A C 1
ATOM 691 O O . SER A 1 87 ? -14.112 -8.981 13.738 1.00 96.44 87 SER A O 1
ATOM 693 N N . ARG A 1 88 ? -12.688 -7.257 13.598 1.00 96.19 88 ARG A N 1
ATOM 694 C CA . ARG A 1 88 ? -11.514 -8.079 13.254 1.00 96.19 88 ARG A CA 1
ATOM 695 C C . ARG A 1 88 ? -10.719 -8.585 14.451 1.00 96.19 88 ARG A C 1
ATOM 697 O O . ARG A 1 88 ? -10.023 -9.581 14.302 1.00 96.19 88 ARG A O 1
ATOM 704 N N . HIS A 1 89 ? -10.826 -7.931 15.606 1.00 96.38 89 HIS A N 1
ATOM 705 C CA . HIS A 1 89 ? -10.203 -8.362 16.864 1.00 96.38 89 HIS A CA 1
ATOM 706 C C . HIS A 1 89 ? -8.699 -8.675 16.759 1.00 96.38 89 HIS A C 1
ATOM 708 O O . HIS A 1 89 ? -8.223 -9.705 17.232 1.00 96.38 89 HIS A O 1
ATOM 714 N N . THR A 1 90 ? -7.938 -7.799 16.100 1.00 97.25 90 THR A N 1
ATOM 715 C CA . THR A 1 90 ? -6.493 -7.979 15.892 1.00 97.25 90 THR A CA 1
ATOM 716 C C . THR A 1 90 ? -5.727 -6.662 16.046 1.00 97.25 90 THR A C 1
ATOM 718 O O . THR A 1 90 ? -6.316 -5.587 16.186 1.00 97.25 90 THR A O 1
ATOM 721 N N . LYS A 1 91 ? -4.393 -6.732 16.030 1.00 98.31 91 LYS A N 1
ATOM 722 C CA . LYS A 1 91 ? -3.508 -5.565 16.144 1.00 98.31 91 LYS A CA 1
ATOM 723 C C . LYS A 1 91 ? -3.647 -4.657 14.924 1.00 98.31 91 LYS A C 1
ATOM 725 O O . LYS A 1 91 ? -3.663 -5.140 13.793 1.00 98.31 91 LYS A O 1
ATOM 730 N N . LEU A 1 92 ? -3.677 -3.343 15.149 1.00 97.75 92 LEU A N 1
ATOM 731 C CA . LEU A 1 92 ? -3.893 -2.355 14.092 1.00 97.75 92 LEU A CA 1
ATOM 732 C C . LEU A 1 92 ? -2.902 -2.480 12.934 1.00 97.75 92 LEU A C 1
ATOM 734 O O . LEU A 1 92 ? -3.338 -2.551 11.792 1.00 97.75 92 LEU A O 1
ATOM 738 N N . LYS A 1 93 ? -1.590 -2.539 13.196 1.00 97.88 93 LYS A N 1
ATOM 739 C CA . LYS A 1 93 ? -0.601 -2.612 12.107 1.00 97.88 93 LYS A CA 1
ATOM 740 C C . LYS A 1 93 ? -0.759 -3.882 11.275 1.00 97.88 93 LYS A C 1
ATOM 742 O O . LYS A 1 93 ? -0.727 -3.817 10.053 1.00 97.88 93 LYS A O 1
ATOM 747 N N . THR A 1 94 ? -0.999 -5.015 11.935 1.00 97.62 94 THR A N 1
ATOM 748 C CA . THR A 1 94 ? -1.285 -6.286 11.259 1.00 97.62 94 THR A CA 1
ATOM 749 C C . THR A 1 94 ? -2.522 -6.175 10.373 1.00 97.62 94 THR A C 1
ATOM 751 O O . THR A 1 94 ? -2.484 -6.621 9.235 1.00 97.62 94 THR A O 1
ATOM 754 N N . LEU A 1 95 ? -3.592 -5.545 10.866 1.00 97.31 95 LEU A N 1
ATOM 755 C CA . LEU A 1 95 ? -4.829 -5.379 10.107 1.00 97.31 95 LEU A CA 1
ATOM 756 C C . LEU A 1 95 ? -4.682 -4.433 8.916 1.00 97.31 95 LEU A C 1
ATOM 758 O O . LEU A 1 95 ? -5.238 -4.699 7.859 1.00 97.31 95 LEU A O 1
ATOM 762 N N . LEU A 1 96 ? -3.953 -3.327 9.082 1.00 96.81 96 LEU A N 1
ATOM 763 C CA . LEU A 1 96 ? -3.732 -2.372 7.997 1.00 96.81 96 LEU A CA 1
ATOM 764 C C . LEU A 1 96 ? -2.902 -2.977 6.861 1.00 96.81 96 LEU A C 1
ATOM 766 O O . LEU A 1 96 ? -3.115 -2.606 5.719 1.00 96.81 96 LEU A O 1
ATOM 770 N N . MET A 1 97 ? -1.986 -3.900 7.167 1.00 96.12 97 MET A N 1
ATOM 771 C CA . MET A 1 97 ? -1.151 -4.581 6.170 1.00 96.12 97 MET A CA 1
ATOM 772 C C . MET A 1 97 ? -1.827 -5.806 5.529 1.00 96.12 97 MET A C 1
ATOM 774 O O . MET A 1 97 ? -1.288 -6.372 4.574 1.00 96.12 97 MET A O 1
ATOM 778 N N . ASP A 1 98 ? -2.977 -6.246 6.048 1.00 95.12 98 ASP A N 1
ATOM 779 C CA . ASP A 1 98 ? -3.733 -7.363 5.485 1.00 95.12 98 ASP A CA 1
ATOM 780 C C . ASP A 1 98 ? -4.371 -6.940 4.156 1.00 95.12 98 ASP A C 1
ATOM 782 O O . ASP A 1 98 ? -5.341 -6.178 4.138 1.00 95.12 98 ASP A O 1
ATOM 786 N N . GLN A 1 99 ? -3.860 -7.485 3.047 1.00 92.06 99 GLN A N 1
ATOM 787 C CA . GLN A 1 99 ? -4.334 -7.171 1.696 1.00 92.06 99 GLN A CA 1
ATOM 788 C C . GLN A 1 99 ? -5.802 -7.554 1.467 1.00 92.06 99 GLN A C 1
ATOM 790 O O . GLN A 1 99 ? -6.434 -6.997 0.575 1.00 92.06 99 GLN A O 1
ATOM 795 N N . ARG A 1 100 ? -6.381 -8.440 2.294 1.00 92.69 100 ARG A N 1
ATOM 796 C CA . ARG A 1 100 ? -7.816 -8.783 2.270 1.00 92.69 100 ARG A CA 1
ATOM 797 C C . ARG A 1 100 ? -8.681 -7.791 3.042 1.00 92.69 100 ARG A C 1
ATOM 799 O O . ARG A 1 100 ? -9.912 -7.808 2.950 1.00 92.69 100 ARG A O 1
ATOM 806 N N . PHE A 1 101 ? -8.061 -6.942 3.856 1.00 94.81 101 PHE A N 1
ATOM 807 C CA . PHE A 1 101 ? -8.725 -5.860 4.567 1.00 94.81 101 PHE A CA 1
ATOM 808 C C . PHE A 1 101 ? -8.557 -4.530 3.831 1.00 94.81 101 PHE A C 1
ATOM 810 O O . PHE A 1 101 ? -9.568 -3.895 3.514 1.00 94.81 101 PHE A O 1
ATOM 817 N N . LEU A 1 102 ? -7.310 -4.156 3.534 1.00 94.56 102 LEU A N 1
ATOM 818 C CA . LEU A 1 102 ? -6.917 -2.956 2.801 1.00 94.56 102 LEU A CA 1
ATOM 819 C C . LEU A 1 102 ? -5.882 -3.316 1.735 1.00 94.56 102 LEU A C 1
ATOM 821 O O . LEU A 1 102 ? -4.775 -3.751 2.054 1.00 94.56 102 LEU A O 1
ATOM 825 N N . ALA A 1 103 ? -6.234 -3.103 0.473 1.00 92.44 103 ALA A N 1
ATOM 826 C CA . ALA A 1 103 ? -5.323 -3.322 -0.639 1.00 92.44 103 ALA A CA 1
ATOM 827 C C . ALA A 1 103 ? -4.258 -2.213 -0.701 1.00 92.44 103 ALA A C 1
ATOM 829 O O . ALA A 1 103 ? -4.538 -1.039 -0.451 1.00 92.44 103 ALA A O 1
ATOM 830 N N . GLY A 1 104 ? -3.018 -2.580 -1.026 1.00 89.25 104 GLY A N 1
ATOM 831 C CA . GLY A 1 104 ? -1.943 -1.631 -1.338 1.00 89.25 104 GLY A CA 1
ATOM 832 C C . GLY A 1 104 ? -1.257 -0.978 -0.133 1.00 89.25 104 GLY A C 1
ATOM 833 O O . GLY A 1 104 ? -0.276 -0.251 -0.304 1.00 89.25 104 GLY A O 1
ATOM 834 N N . ILE A 1 105 ? -1.703 -1.251 1.097 1.00 93.81 105 ILE A N 1
ATOM 835 C CA . ILE A 1 105 ? -1.043 -0.741 2.303 1.00 93.81 105 ILE A CA 1
ATOM 836 C C . ILE A 1 105 ? 0.103 -1.669 2.713 1.00 93.81 105 ILE A C 1
ATOM 838 O O . ILE A 1 105 ? -0.102 -2.769 3.224 1.00 93.81 105 ILE A O 1
ATOM 842 N N . GLY A 1 106 ? 1.332 -1.202 2.493 1.00 91.31 106 GLY A N 1
ATOM 843 C CA . GLY A 1 106 ? 2.561 -1.862 2.936 1.00 91.31 106 GLY A CA 1
ATOM 844 C C . GLY A 1 106 ? 3.065 -1.370 4.298 1.00 91.31 106 GLY A C 1
ATOM 845 O O . GLY A 1 106 ? 2.482 -0.485 4.923 1.00 91.31 106 GLY A O 1
ATOM 846 N N . ASN A 1 107 ? 4.203 -1.915 4.739 1.00 94.19 107 ASN A N 1
ATOM 847 C CA . ASN A 1 107 ? 4.792 -1.631 6.055 1.00 94.19 107 ASN A CA 1
ATOM 848 C C . ASN A 1 107 ? 5.028 -0.129 6.316 1.00 94.19 107 ASN A C 1
ATOM 850 O O . ASN A 1 107 ? 4.677 0.361 7.384 1.00 94.19 107 ASN A O 1
ATOM 854 N N . ILE A 1 108 ? 5.572 0.597 5.331 1.00 94.06 108 ILE A N 1
ATOM 855 C CA . ILE A 1 108 ? 5.877 2.035 5.450 1.00 94.06 108 ILE A CA 1
ATOM 856 C C . ILE A 1 108 ? 4.594 2.837 5.672 1.00 94.06 108 ILE A C 1
ATOM 858 O O . ILE A 1 108 ? 4.483 3.581 6.640 1.00 94.06 108 ILE A O 1
ATOM 862 N N . TYR A 1 109 ? 3.601 2.656 4.799 1.00 95.06 109 TYR A N 1
ATOM 863 C CA . TYR A 1 109 ? 2.356 3.411 4.902 1.00 95.06 109 TYR A CA 1
ATOM 864 C C . TYR A 1 109 ? 1.564 3.030 6.148 1.00 95.06 109 TYR A C 1
ATOM 866 O O . TYR A 1 109 ? 0.999 3.914 6.776 1.00 95.06 109 TYR A O 1
ATOM 874 N N . ALA A 1 110 ? 1.567 1.762 6.569 1.00 97.44 110 ALA A N 1
ATOM 875 C CA . ALA A 1 110 ? 0.940 1.380 7.831 1.00 97.44 110 ALA A CA 1
ATOM 876 C C . ALA A 1 110 ? 1.530 2.158 9.023 1.00 97.44 110 ALA A C 1
ATOM 878 O O . ALA A 1 110 ? 0.771 2.646 9.861 1.00 97.44 110 ALA A O 1
ATOM 879 N N . ASP A 1 111 ? 2.855 2.322 9.077 1.00 97.62 111 ASP A N 1
ATOM 880 C CA . ASP A 1 111 ? 3.520 3.090 10.135 1.00 97.62 111 ASP A CA 1
ATOM 881 C C . ASP A 1 111 ? 3.190 4.587 10.068 1.00 97.62 111 ASP A C 1
ATOM 883 O O . ASP A 1 111 ? 2.793 5.161 11.082 1.00 97.62 111 ASP A O 1
ATOM 887 N N . GLU A 1 112 ? 3.265 5.202 8.886 1.00 97.19 112 GLU A N 1
ATOM 888 C CA . GLU A 1 112 ? 2.924 6.621 8.680 1.00 97.19 112 GLU A CA 1
ATOM 889 C C . GLU A 1 112 ? 1.464 6.929 9.046 1.00 97.19 112 GLU A C 1
ATOM 891 O O . GLU A 1 112 ? 1.169 7.917 9.719 1.00 97.19 112 GLU A O 1
ATOM 896 N N . ILE A 1 113 ? 0.537 6.049 8.660 1.00 98.06 113 ILE A N 1
ATOM 897 C CA . ILE A 1 113 ? -0.893 6.185 8.953 1.00 98.06 113 ILE A CA 1
ATOM 898 C C . ILE A 1 113 ? -1.154 6.096 10.458 1.00 98.06 113 ILE A C 1
ATOM 900 O O . ILE A 1 113 ? -1.937 6.868 11.015 1.00 98.06 113 ILE A O 1
ATOM 904 N N . LEU A 1 114 ? -0.516 5.145 11.140 1.00 98.31 114 LEU A N 1
ATOM 905 C CA . LEU A 1 114 ? -0.676 4.982 12.584 1.00 98.31 114 LEU A CA 1
ATOM 906 C C . LEU A 1 114 ? -0.045 6.138 13.355 1.00 98.31 114 LEU A C 1
ATOM 908 O O . LEU A 1 114 ? -0.638 6.620 14.325 1.00 98.31 114 LEU A O 1
ATOM 912 N N . TRP A 1 115 ? 1.114 6.610 12.899 1.00 98.19 115 TRP A N 1
ATOM 913 C CA . TRP A 1 115 ? 1.790 7.766 13.465 1.00 98.19 115 TRP A CA 1
ATOM 914 C C . TRP A 1 115 ? 0.942 9.034 13.320 1.00 98.19 115 TRP A C 1
ATOM 916 O O . TRP A 1 115 ? 0.648 9.680 14.327 1.00 98.19 115 TRP A O 1
ATOM 926 N N . GLY A 1 116 ? 0.445 9.332 12.115 1.00 97.75 116 GLY A N 1
ATOM 927 C CA . GLY A 1 116 ? -0.420 10.490 11.867 1.00 97.75 116 GLY A CA 1
ATOM 928 C C . GLY A 1 116 ? -1.763 10.421 12.608 1.00 97.75 116 GLY A C 1
ATOM 929 O O . GLY A 1 116 ? -2.302 11.444 13.035 1.00 97.75 116 GLY A O 1
ATOM 930 N N . ALA A 1 117 ? -2.279 9.215 12.868 1.00 97.94 117 ALA A N 1
ATOM 931 C CA . ALA A 1 117 ? -3.473 9.008 13.689 1.00 97.94 117 ALA A CA 1
ATOM 932 C C . ALA A 1 117 ? -3.221 9.091 15.211 1.00 97.94 117 ALA A C 1
ATOM 934 O O . ALA A 1 117 ? -4.183 9.182 15.993 1.00 97.94 117 ALA A O 1
ATOM 935 N N . GLY A 1 118 ? -1.954 9.041 15.640 1.00 98.00 118 GLY A N 1
ATOM 936 C CA . GLY A 1 118 ? -1.547 8.952 17.043 1.00 98.00 118 GLY A CA 1
ATOM 937 C C . GLY A 1 118 ? -1.944 7.625 17.697 1.00 98.00 118 GLY A C 1
ATOM 938 O O . GLY A 1 118 ? -2.406 7.610 18.839 1.00 98.00 118 GLY A O 1
ATOM 939 N N . LEU A 1 119 ? -1.844 6.513 16.963 1.00 98.31 119 LEU A N 1
ATOM 940 C CA . LEU A 1 119 ? -2.257 5.181 17.405 1.00 98.31 119 LEU A CA 1
ATOM 941 C C . LEU A 1 119 ? -1.063 4.231 17.493 1.00 98.31 119 LEU A C 1
ATOM 943 O O . LEU A 1 119 ? -0.215 4.177 16.609 1.00 98.31 119 LEU A O 1
ATOM 947 N N . ARG A 1 120 ? -1.016 3.429 18.561 1.00 98.00 120 ARG A N 1
ATOM 948 C CA . ARG A 1 120 ? 0.005 2.387 18.692 1.00 98.00 120 ARG A CA 1
ATOM 949 C C . ARG A 1 120 ? -0.247 1.244 17.711 1.00 98.00 120 ARG A C 1
ATOM 951 O O . ARG A 1 120 ? -1.378 0.781 17.574 1.00 98.00 120 ARG A O 1
ATOM 958 N N . TYR A 1 121 ? 0.829 0.733 17.120 1.00 97.19 121 TYR A N 1
ATOM 959 C CA . TYR A 1 121 ? 0.802 -0.371 16.157 1.00 97.19 121 TYR A CA 1
ATOM 960 C C . TYR A 1 121 ? 0.206 -1.675 16.712 1.00 97.19 121 TYR A C 1
ATOM 962 O O . TYR A 1 121 ? -0.420 -2.436 15.974 1.00 97.19 121 TYR A O 1
ATOM 970 N N . ASP A 1 122 ? 0.389 -1.922 18.012 1.00 97.31 122 ASP A N 1
ATOM 971 C CA . ASP A 1 122 ? -0.040 -3.122 18.732 1.00 97.31 122 ASP A CA 1
ATOM 972 C C . ASP A 1 122 ? -1.421 -2.990 19.382 1.00 97.31 122 ASP A C 1
ATOM 974 O O . ASP A 1 122 ? -1.893 -3.936 20.015 1.00 97.31 122 ASP A O 1
ATOM 978 N N . ARG A 1 123 ? -2.087 -1.840 19.223 1.00 97.38 123 ARG A N 1
ATOM 979 C CA . ARG A 1 123 ? -3.426 -1.626 19.766 1.00 97.38 123 ARG A CA 1
ATOM 980 C C . ARG A 1 123 ? -4.436 -2.546 19.085 1.00 97.38 123 ARG A C 1
ATOM 982 O O . ARG A 1 123 ? -4.397 -2.723 17.870 1.00 97.38 123 ARG A O 1
ATOM 989 N N . SER A 1 124 ? -5.365 -3.083 19.870 1.00 97.88 124 SER A N 1
ATOM 990 C CA . SER A 1 124 ? -6.433 -3.947 19.365 1.00 97.88 124 SER A CA 1
ATOM 991 C C . SER A 1 124 ? -7.519 -3.139 18.644 1.00 97.88 124 SER A C 1
ATOM 993 O O . SER A 1 124 ? -7.999 -2.128 19.169 1.00 97.88 124 SER A O 1
ATOM 995 N N . SER A 1 125 ? -7.901 -3.582 17.446 1.00 97.12 125 SER A N 1
ATOM 996 C CA . SER A 1 125 ? -8.803 -2.903 16.498 1.00 97.12 125 SER A CA 1
ATOM 997 C C . SER A 1 125 ? -10.196 -2.551 17.050 1.00 97.12 125 SER A C 1
ATOM 999 O O . SER A 1 125 ? -10.791 -1.539 16.684 1.00 97.12 125 SER A O 1
ATOM 1001 N N . GLU A 1 126 ? -10.706 -3.352 17.975 1.00 97.25 126 GLU A N 1
ATOM 1002 C CA . GLU A 1 126 ? -12.013 -3.235 18.617 1.00 97.25 126 GLU A CA 1
ATOM 1003 C C . GLU A 1 126 ? -12.053 -2.172 19.717 1.00 97.25 126 GLU A C 1
ATOM 1005 O O . GLU A 1 126 ? -13.123 -1.679 20.066 1.00 97.25 126 GLU A O 1
ATOM 1010 N N . THR A 1 127 ? -10.889 -1.762 20.226 1.00 97.44 127 THR A N 1
ATOM 1011 C CA . THR A 1 127 ? -10.773 -0.799 21.336 1.00 97.44 127 THR A CA 1
ATOM 1012 C C . THR A 1 127 ? -10.820 0.661 20.883 1.00 97.44 127 THR A C 1
ATOM 1014 O O . THR A 1 127 ? -10.654 1.571 21.699 1.00 97.44 127 THR A O 1
ATOM 1017 N N . LEU A 1 128 ? -10.978 0.913 19.581 1.00 97.06 128 LEU A N 1
ATOM 1018 C CA . LEU A 1 128 ? -10.942 2.261 19.029 1.00 97.06 128 LEU A CA 1
ATOM 1019 C C . LEU A 1 128 ? -12.278 2.982 19.246 1.00 97.06 128 LEU A C 1
ATOM 1021 O O . LEU A 1 128 ? -13.359 2.536 18.833 1.00 97.06 128 LEU A O 1
ATOM 1025 N N . SER A 1 129 ? -12.184 4.171 19.830 1.00 97.06 129 SER A N 1
ATOM 1026 C CA . SER A 1 129 ? -13.279 5.131 19.891 1.00 97.06 129 SER A CA 1
ATOM 1027 C C . SER A 1 129 ? -13.627 5.659 18.497 1.00 97.06 129 SER A C 1
ATOM 1029 O O . SER A 1 129 ? -12.828 5.631 17.558 1.00 97.06 129 SER A O 1
ATOM 1031 N N . SER A 1 130 ? -14.830 6.212 18.350 1.00 96.62 130 SER A N 1
ATOM 1032 C CA . SER A 1 130 ? -15.259 6.822 17.085 1.00 96.62 130 SER A CA 1
ATOM 1033 C C . SER A 1 130 ? -14.372 8.001 16.665 1.00 96.62 130 SER A C 1
ATOM 1035 O O . SER A 1 130 ? -14.194 8.239 15.473 1.00 96.62 130 SER A O 1
ATOM 1037 N N . GLN A 1 131 ? -13.783 8.727 17.621 1.00 97.31 131 GLN A N 1
ATOM 1038 C CA . GLN A 1 131 ? -12.859 9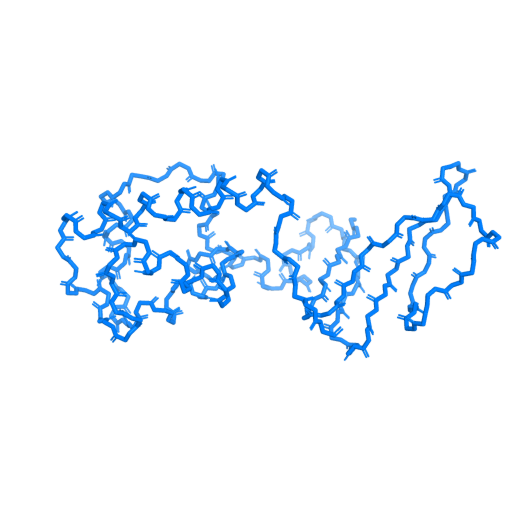.820 17.317 1.00 97.31 131 GLN A CA 1
ATOM 1039 C C . GLN A 1 131 ? -11.527 9.293 16.769 1.00 97.31 131 GLN A C 1
ATOM 1041 O O . GLN A 1 131 ? -10.991 9.860 15.822 1.00 97.31 131 GLN A O 1
ATOM 1046 N N . GLU A 1 132 ? -11.019 8.193 17.322 1.00 97.88 132 GLU A N 1
ATOM 1047 C CA . GLU A 1 132 ? -9.799 7.533 16.846 1.00 97.88 132 GLU A CA 1
ATOM 1048 C C . GLU A 1 132 ? -9.965 6.963 15.445 1.00 97.88 132 GLU A C 1
ATOM 1050 O O . GLU A 1 132 ? -9.090 7.157 14.609 1.00 97.88 132 GLU A O 1
ATOM 1055 N N . ILE A 1 133 ? -11.113 6.353 15.152 1.00 97.69 133 ILE A N 1
ATOM 1056 C CA . ILE A 1 133 ? -11.430 5.864 13.804 1.00 97.69 133 ILE A CA 1
ATOM 1057 C C . ILE A 1 133 ? -11.450 7.007 12.789 1.00 97.69 133 ILE A C 1
ATOM 1059 O O . ILE A 1 133 ? -10.904 6.863 11.700 1.00 97.69 133 ILE A O 1
ATOM 1063 N N . ARG A 1 134 ? -12.035 8.162 13.138 1.00 96.75 134 ARG A N 1
ATOM 1064 C CA . ARG A 1 134 ? -12.019 9.339 12.252 1.00 96.75 134 ARG A CA 1
ATOM 1065 C C . ARG A 1 134 ? -10.601 9.839 11.993 1.00 96.75 134 ARG A C 1
ATOM 1067 O O . ARG A 1 134 ? -10.287 10.159 10.852 1.00 96.75 134 ARG A O 1
ATOM 1074 N N . ARG A 1 135 ? -9.753 9.902 13.028 1.00 97.56 135 ARG A N 1
ATOM 1075 C CA . ARG A 1 135 ? -8.341 10.288 12.864 1.00 97.56 135 ARG A CA 1
ATOM 1076 C C . ARG A 1 135 ? -7.583 9.289 11.997 1.00 97.56 135 ARG A C 1
ATOM 1078 O O . ARG A 1 135 ? -6.856 9.716 11.114 1.00 97.56 135 ARG A O 1
ATOM 1085 N N . LEU A 1 136 ? -7.801 7.992 12.207 1.00 97.62 136 LEU A N 1
ATOM 1086 C CA . LEU A 1 136 ? -7.175 6.933 11.421 1.00 97.62 136 LEU A CA 1
ATOM 1087 C C . LEU A 1 136 ? -7.567 7.008 9.943 1.00 97.62 136 LEU A C 1
ATOM 1089 O O . LEU A 1 136 ? -6.691 7.032 9.087 1.00 97.62 136 LEU A O 1
ATOM 1093 N N . ALA A 1 137 ? -8.866 7.107 9.648 1.00 95.69 137 ALA A N 1
ATOM 1094 C CA . ALA A 1 137 ? -9.358 7.229 8.276 1.00 95.69 137 ALA A CA 1
ATOM 1095 C C . ALA A 1 137 ? -8.807 8.486 7.584 1.00 95.69 137 ALA A C 1
ATOM 1097 O O . ALA A 1 137 ? -8.359 8.419 6.445 1.00 95.69 137 ALA A O 1
ATOM 1098 N N . ARG A 1 138 ? -8.780 9.621 8.295 1.00 95.38 138 ARG A N 1
ATOM 1099 C CA . ARG A 1 138 ? -8.189 10.862 7.787 1.00 95.38 138 ARG A CA 1
ATOM 1100 C C . ARG A 1 138 ? -6.693 10.711 7.504 1.00 95.38 138 ARG A C 1
ATOM 1102 O O . ARG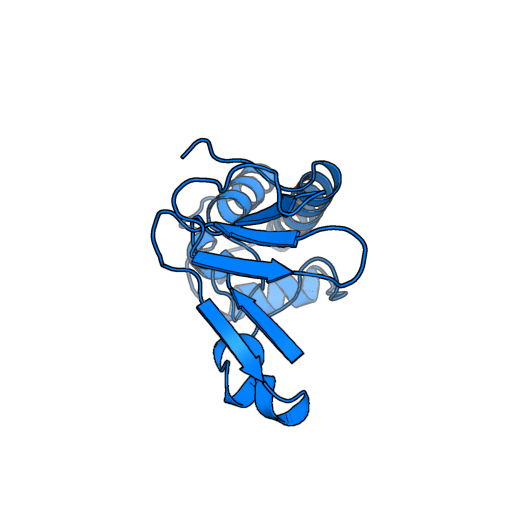 A 1 138 ? -6.262 11.073 6.415 1.00 95.38 138 ARG A O 1
ATOM 1109 N N . SER A 1 139 ? -5.929 10.168 8.454 1.00 97.06 139 SER A N 1
ATOM 1110 C CA . SER A 1 139 ? -4.486 9.962 8.292 1.00 97.06 139 SER A CA 1
ATOM 1111 C C . SER A 1 139 ? -4.189 9.041 7.111 1.00 97.06 139 SER A C 1
ATOM 1113 O O . SER A 1 139 ? -3.280 9.320 6.344 1.00 97.06 139 SER A O 1
ATOM 1115 N N . MET A 1 140 ? -4.990 7.989 6.919 1.00 95.88 140 MET A N 1
ATOM 1116 C CA . MET A 1 140 ? -4.905 7.108 5.753 1.00 95.88 140 MET A CA 1
ATOM 1117 C C . MET A 1 140 ? -5.059 7.873 4.439 1.00 95.88 140 MET A C 1
ATOM 1119 O O . MET A 1 140 ? -4.178 7.790 3.584 1.00 95.88 140 MET A O 1
ATOM 1123 N N . SER A 1 141 ? -6.127 8.661 4.288 1.00 93.25 141 SER A N 1
ATOM 1124 C CA . SER A 1 141 ? -6.327 9.456 3.074 1.00 93.25 141 SER A CA 1
ATOM 1125 C C . SER A 1 141 ? -5.205 10.477 2.852 1.00 93.25 141 SER A C 1
ATOM 1127 O O . SER A 1 141 ? -4.721 10.605 1.731 1.00 93.25 141 SER A O 1
ATOM 1129 N N . GLU A 1 142 ? -4.761 11.183 3.897 1.00 94.31 142 GLU A N 1
ATOM 1130 C CA . GLU A 1 142 ? -3.698 12.195 3.791 1.00 94.31 142 GLU A CA 1
ATOM 1131 C C . GLU A 1 142 ? -2.352 11.571 3.386 1.00 94.31 142 GLU A C 1
ATOM 1133 O O . GLU A 1 142 ? -1.707 12.057 2.453 1.00 94.31 142 GLU A O 1
ATOM 1138 N N . THR A 1 143 ? -1.950 10.465 4.023 1.00 95.25 143 THR A N 1
ATOM 1139 C CA . THR A 1 143 ? -0.705 9.747 3.709 1.00 95.25 143 THR A CA 1
ATOM 1140 C C . THR A 1 143 ? -0.701 9.237 2.269 1.00 95.25 143 THR A C 1
ATOM 1142 O O . THR A 1 143 ? 0.284 9.426 1.554 1.00 95.25 143 THR A O 1
ATOM 1145 N N . LEU A 1 144 ? -1.799 8.630 1.810 1.00 92.44 144 LEU A N 1
ATOM 1146 C CA . LEU A 1 144 ? -1.885 8.090 0.451 1.00 92.44 144 LEU A CA 1
ATOM 1147 C C . LEU A 1 144 ? -1.916 9.184 -0.613 1.00 92.44 144 LEU A C 1
ATOM 1149 O O . LEU A 1 144 ? -1.209 9.088 -1.614 1.00 92.44 144 LEU A O 1
ATOM 1153 N N . GLN A 1 145 ? -2.666 10.264 -0.389 1.00 91.38 145 GLN A N 1
ATOM 1154 C CA . GLN A 1 145 ? -2.669 11.405 -1.307 1.00 91.38 145 GLN A CA 1
ATOM 1155 C C . GLN A 1 145 ? -1.282 12.048 -1.410 1.00 91.38 145 GLN A C 1
ATOM 1157 O O . GLN A 1 145 ? -0.842 12.392 -2.510 1.00 91.38 145 GLN A O 1
ATOM 1162 N N . ALA A 1 146 ? -0.567 12.174 -0.287 1.00 90.81 146 ALA A N 1
ATOM 1163 C CA . ALA A 1 146 ? 0.810 12.651 -0.283 1.00 90.81 146 ALA A CA 1
ATOM 1164 C C . ALA A 1 146 ? 1.735 11.699 -1.057 1.00 90.81 146 ALA A C 1
ATOM 1166 O O . ALA A 1 146 ? 2.491 12.154 -1.917 1.00 90.81 146 ALA A O 1
ATOM 1167 N N . ALA A 1 147 ? 1.634 10.388 -0.823 1.00 89.25 147 ALA A N 1
ATOM 1168 C CA . ALA A 1 147 ? 2.422 9.384 -1.531 1.00 89.25 147 ALA A CA 1
ATOM 1169 C C . ALA A 1 147 ? 2.206 9.457 -3.049 1.00 89.25 147 ALA A C 1
ATOM 1171 O O . ALA A 1 147 ? 3.173 9.551 -3.802 1.00 89.25 147 ALA A O 1
ATOM 1172 N N . ILE A 1 148 ? 0.956 9.513 -3.514 1.00 87.69 148 ILE A N 1
ATOM 1173 C CA . ILE A 1 148 ? 0.631 9.634 -4.944 1.00 87.69 148 ILE A CA 1
ATOM 1174 C C . ILE A 1 148 ? 1.203 10.931 -5.522 1.00 87.69 148 ILE A C 1
ATOM 1176 O O . ILE A 1 148 ? 1.862 10.910 -6.564 1.00 87.69 148 ILE A O 1
ATOM 1180 N N . LYS A 1 149 ? 1.012 12.061 -4.827 1.00 87.44 149 LYS A N 1
ATOM 1181 C CA . LYS A 1 149 ? 1.537 13.369 -5.248 1.00 87.44 149 LYS A CA 1
ATOM 1182 C C . LYS A 1 149 ? 3.059 13.352 -5.410 1.00 87.44 149 LYS A C 1
ATOM 1184 O O . LYS A 1 149 ? 3.582 13.979 -6.331 1.00 87.44 149 LYS A O 1
ATOM 1189 N N . HIS A 1 150 ? 3.759 12.624 -4.544 1.00 85.81 150 HIS A N 1
ATOM 1190 C CA . HIS A 1 150 ? 5.214 12.486 -4.566 1.00 85.81 150 HIS A CA 1
ATOM 1191 C C . HIS A 1 150 ? 5.720 11.280 -5.376 1.00 85.81 150 HIS A C 1
ATOM 1193 O O . HIS A 1 150 ? 6.926 11.061 -5.430 1.00 85.81 150 HIS A O 1
ATOM 1199 N N . ARG A 1 151 ? 4.830 10.572 -6.093 1.00 82.44 151 ARG A N 1
ATOM 1200 C CA . ARG A 1 151 ? 5.130 9.385 -6.920 1.00 82.44 151 ARG A CA 1
ATOM 1201 C C . ARG A 1 151 ? 5.702 8.200 -6.129 1.00 82.44 151 ARG A C 1
ATOM 1203 O O . ARG A 1 151 ? 6.541 7.462 -6.637 1.00 82.44 151 ARG A O 1
ATOM 1210 N N . GLY A 1 152 ? 5.202 8.002 -4.915 1.00 76.12 152 GLY A N 1
ATOM 1211 C CA . GLY A 1 152 ? 5.568 6.915 -4.014 1.00 76.12 152 GLY A CA 1
ATOM 1212 C C . GLY A 1 152 ? 6.676 7.292 -3.033 1.00 76.12 152 GLY A C 1
ATOM 1213 O O . GLY A 1 152 ? 6.983 8.465 -2.817 1.00 76.12 152 GLY A O 1
ATOM 1214 N N . SER A 1 153 ? 7.259 6.271 -2.413 1.00 65.25 153 SER A N 1
ATOM 1215 C CA . SER A 1 153 ? 8.384 6.393 -1.486 1.00 65.25 153 SER A CA 1
ATOM 1216 C C . SER A 1 153 ? 9.542 5.552 -2.013 1.00 65.25 153 SER A C 1
ATOM 1218 O O . SER A 1 153 ? 9.365 4.367 -2.282 1.00 65.25 153 SER A O 1
ATOM 1220 N N . SER A 1 154 ? 10.719 6.158 -2.162 1.00 68.12 154 SER A N 1
ATOM 1221 C CA . SER A 1 154 ? 11.925 5.444 -2.585 1.00 68.12 154 SER A CA 1
ATOM 1222 C C . SER A 1 154 ? 12.715 5.001 -1.360 1.00 68.12 154 SER A C 1
ATOM 1224 O O . SER A 1 154 ? 13.139 5.839 -0.565 1.00 68.12 154 SER A O 1
ATOM 1226 N N . LEU A 1 155 ? 12.932 3.695 -1.223 1.00 59.47 155 LEU A N 1
ATOM 1227 C CA . LEU A 1 155 ? 13.937 3.155 -0.313 1.00 59.47 155 LEU A CA 1
ATOM 1228 C C . LEU A 1 155 ? 15.253 3.012 -1.081 1.00 59.47 155 LEU A C 1
ATOM 1230 O O . LEU A 1 155 ? 15.260 2.549 -2.222 1.00 59.47 155 LEU A O 1
ATOM 1234 N N . ALA A 1 156 ? 16.350 3.461 -0.476 1.00 46.53 156 ALA A N 1
ATOM 1235 C CA . ALA A 1 156 ? 17.686 3.182 -0.981 1.00 46.53 156 ALA A CA 1
ATOM 1236 C C . ALA A 1 156 ? 18.070 1.771 -0.515 1.00 46.53 156 ALA A C 1
ATOM 1238 O O . ALA A 1 156 ? 18.602 1.618 0.582 1.00 46.53 156 ALA A O 1
ATOM 1239 N N . ASP A 1 157 ? 17.721 0.766 -1.317 1.00 44.84 157 ASP A N 1
ATOM 1240 C CA . ASP A 1 157 ? 18.211 -0.611 -1.173 1.00 44.84 157 ASP A CA 1
ATOM 1241 C C . ASP A 1 157 ? 19.476 -0.823 -2.019 1.00 44.84 157 ASP A C 1
ATOM 1243 O O . ASP A 1 157 ? 19.493 -0.373 -3.191 1.00 44.84 157 ASP A O 1
#